Protein AF-A0A954P902-F1 (afdb_monomer_lite)

Sequence (66 aa):
ELMSVAVALPIERAIAESYARLILWLESDYGWNRWQAYDLLTQVGQLSVGFYTTGAVAAKVAKKYI

pLDDT: mean 96.92, std 2.26, range [85.69, 98.44]

Structure (mmCIF, N/CA/C/O backbone):
data_AF-A0A954P902-F1
#
_entry.id   AF-A0A954P902-F1
#
loop_
_atom_site.group_PDB
_atom_site.id
_atom_site.type_symbol
_atom_site.label_atom_id
_atom_site.label_alt_id
_atom_site.label_comp_id
_atom_site.label_asym_id
_atom_site.label_entity_id
_atom_site.label_seq_id
_atom_site.pdbx_PDB_ins_code
_atom_site.Cartn_x
_atom_site.Cartn_y
_atom_site.Cartn_z
_atom_site.occupancy
_atom_site.B_iso_or_equiv
_atom_site.auth_seq_id
_atom_site.auth_comp_id
_atom_site.auth_asym_id
_atom_site.auth_atom_id
_atom_site.pdbx_PDB_model_num
ATOM 1 N N . GLU A 1 1 ? -5.582 -9.056 2.303 1.00 85.69 1 GLU A N 1
ATOM 2 C CA . GLU A 1 1 ? -4.684 -7.922 2.613 1.00 85.69 1 GLU A CA 1
ATOM 3 C C . GLU A 1 1 ? -5.128 -6.718 1.799 1.00 85.69 1 GLU A C 1
ATOM 5 O O . GLU A 1 1 ? -5.828 -6.915 0.809 1.00 85.69 1 GLU A O 1
ATOM 10 N N . LEU A 1 2 ? -4.803 -5.509 2.245 1.00 95.88 2 LEU A N 1
ATOM 11 C CA . LEU A 1 2 ? -4.942 -4.283 1.463 1.00 95.88 2 LEU A CA 1
ATOM 12 C C . LEU A 1 2 ? -3.579 -4.002 0.823 1.00 95.88 2 LEU A C 1
ATOM 14 O O . LEU A 1 2 ? -2.565 -4.144 1.508 1.00 95.88 2 LEU A O 1
ATOM 18 N N . MET A 1 3 ? -3.534 -3.667 -0.467 1.00 97.56 3 MET A N 1
ATOM 19 C CA . MET A 1 3 ? -2.264 -3.409 -1.147 1.00 97.56 3 MET A CA 1
ATOM 20 C C . MET A 1 3 ? -2.346 -2.265 -2.148 1.00 97.56 3 MET A C 1
ATOM 22 O O . MET A 1 3 ? -3.306 -2.158 -2.903 1.00 97.56 3 MET A O 1
ATOM 26 N N . SER A 1 4 ? -1.295 -1.458 -2.178 1.00 98.06 4 SER A N 1
ATOM 27 C CA . SER A 1 4 ? -1.091 -0.380 -3.137 1.00 98.06 4 SER A CA 1
ATOM 28 C C . SER A 1 4 ? 0.139 -0.691 -3.977 1.00 98.06 4 SER A C 1
ATOM 30 O O . SER A 1 4 ? 1.181 -1.055 -3.433 1.00 98.06 4 SER A O 1
ATOM 32 N N . VAL A 1 5 ? 0.019 -0.551 -5.296 1.00 98.12 5 VAL A N 1
ATOM 33 C CA . VAL A 1 5 ? 1.096 -0.837 -6.250 1.00 98.12 5 VAL A CA 1
ATOM 34 C C . VAL A 1 5 ? 1.563 0.459 -6.900 1.00 98.12 5 VAL A C 1
ATOM 36 O O . VAL A 1 5 ? 0.752 1.298 -7.306 1.00 98.12 5 VAL A O 1
ATOM 39 N N . ALA A 1 6 ? 2.877 0.603 -7.027 1.00 98.31 6 ALA A N 1
ATOM 40 C CA . ALA A 1 6 ? 3.516 1.653 -7.802 1.00 98.31 6 ALA A CA 1
ATOM 41 C C . ALA A 1 6 ? 4.617 1.058 -8.684 1.00 98.31 6 ALA A C 1
ATOM 43 O O . ALA A 1 6 ? 5.225 0.037 -8.358 1.00 98.31 6 ALA A O 1
ATOM 44 N N . VAL A 1 7 ? 4.853 1.706 -9.820 1.00 97.88 7 VAL A N 1
ATOM 45 C CA . VAL A 1 7 ? 5.919 1.356 -10.758 1.00 97.88 7 VAL A CA 1
ATOM 46 C C . VAL A 1 7 ? 6.675 2.636 -11.051 1.00 97.88 7 VAL A C 1
ATOM 48 O O . VAL A 1 7 ? 6.117 3.564 -11.634 1.00 97.88 7 VAL A O 1
ATOM 51 N N . ALA A 1 8 ? 7.921 2.708 -10.603 1.00 97.62 8 ALA A N 1
ATOM 52 C CA . ALA A 1 8 ? 8.764 3.875 -10.804 1.00 97.62 8 ALA A CA 1
ATOM 53 C C . ALA A 1 8 ? 10.242 3.496 -10.719 1.00 97.62 8 ALA A C 1
ATOM 55 O O . ALA A 1 8 ? 10.616 2.551 -10.027 1.00 97.62 8 ALA A O 1
ATOM 56 N N . LEU A 1 9 ? 11.082 4.292 -11.376 1.00 95.44 9 LEU A N 1
ATOM 57 C CA . LEU A 1 9 ? 12.530 4.253 -11.214 1.00 95.44 9 LEU A CA 1
ATOM 58 C C . LEU A 1 9 ? 12.998 5.588 -10.604 1.00 95.44 9 LEU A C 1
ATOM 60 O O . LEU A 1 9 ? 12.483 6.640 -10.998 1.00 95.44 9 LEU A O 1
ATOM 64 N N . PRO A 1 10 ? 13.950 5.584 -9.656 1.00 95.88 10 PRO A N 1
ATOM 65 C CA . PRO A 1 10 ? 14.553 4.413 -9.011 1.00 95.88 10 PRO A CA 1
ATOM 66 C C . PRO A 1 10 ? 13.559 3.713 -8.055 1.00 95.88 10 PRO A C 1
ATOM 68 O O .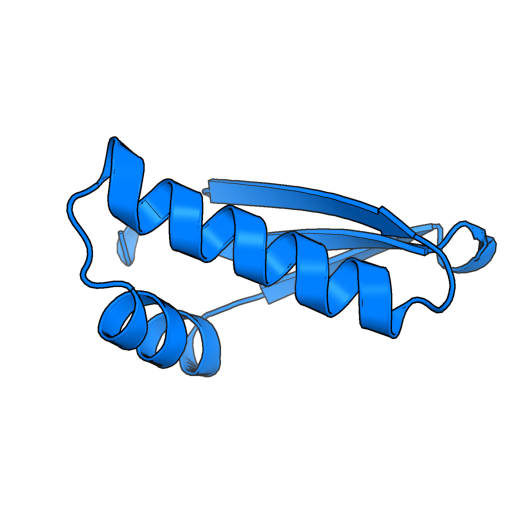 PRO A 1 10 ? 12.497 4.262 -7.754 1.00 95.88 10 PRO A O 1
ATOM 71 N N . ILE A 1 11 ? 13.8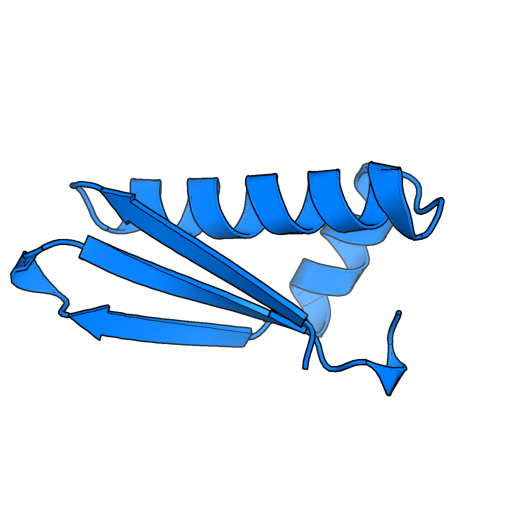54 2.487 -7.610 1.00 97.00 11 ILE A N 1
ATOM 72 C CA . ILE A 1 11 ? 12.880 1.642 -6.889 1.00 97.00 11 ILE A CA 1
ATOM 73 C C . ILE A 1 11 ? 12.420 2.256 -5.558 1.00 97.00 11 ILE A C 1
ATOM 75 O O . ILE A 1 11 ? 11.280 2.065 -5.143 1.00 97.00 11 ILE A O 1
ATOM 79 N N . GLU A 1 12 ? 13.261 3.068 -4.924 1.00 97.00 12 GLU A N 1
ATOM 80 C CA . GLU A 1 12 ? 12.957 3.834 -3.716 1.00 97.00 12 GLU A CA 1
ATOM 81 C C . GLU A 1 12 ? 11.764 4.769 -3.935 1.00 97.00 12 GLU A C 1
ATOM 83 O O . GLU A 1 12 ? 10.939 4.945 -3.039 1.00 97.00 12 GLU A O 1
ATOM 88 N N . ARG A 1 13 ? 11.614 5.310 -5.153 1.00 97.81 13 ARG A N 1
ATOM 89 C CA . ARG A 1 13 ? 10.446 6.112 -5.528 1.00 97.81 13 ARG A CA 1
ATOM 90 C C . ARG A 1 13 ? 9.181 5.262 -5.568 1.00 97.81 13 ARG A C 1
ATOM 92 O O . ARG A 1 13 ? 8.157 5.703 -5.059 1.00 97.81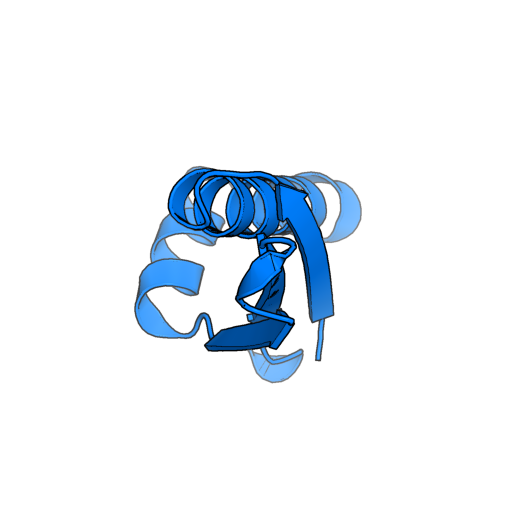 13 ARG A O 1
ATOM 99 N N . ALA A 1 14 ? 9.246 4.052 -6.124 1.00 98.12 14 ALA A N 1
ATOM 100 C CA . ALA A 1 14 ? 8.103 3.138 -6.155 1.00 98.12 14 ALA A CA 1
ATOM 101 C C . ALA A 1 14 ? 7.709 2.674 -4.743 1.00 98.12 14 ALA A C 1
ATOM 103 O O . ALA A 1 14 ? 6.525 2.576 -4.421 1.00 98.12 14 ALA A O 1
ATOM 104 N N . ILE A 1 15 ? 8.691 2.448 -3.867 1.00 98.00 15 ILE A N 1
ATOM 105 C CA . ILE A 1 15 ? 8.457 2.146 -2.450 1.00 98.00 15 ILE A CA 1
ATOM 106 C C . ILE A 1 15 ? 7.737 3.320 -1.775 1.00 98.00 15 ILE A C 1
ATOM 108 O O . ILE A 1 15 ? 6.665 3.130 -1.202 1.00 98.00 15 ILE A O 1
ATOM 112 N N . ALA A 1 16 ? 8.275 4.537 -1.888 1.00 98.12 16 ALA A N 1
ATOM 113 C CA . ALA A 1 16 ? 7.676 5.722 -1.278 1.00 98.12 16 ALA A CA 1
ATOM 114 C C . ALA A 1 16 ? 6.257 5.988 -1.805 1.00 98.12 16 ALA A C 1
ATOM 116 O O . ALA A 1 16 ? 5.338 6.249 -1.031 1.00 98.12 16 ALA A O 1
ATOM 117 N N . GLU A 1 17 ? 6.05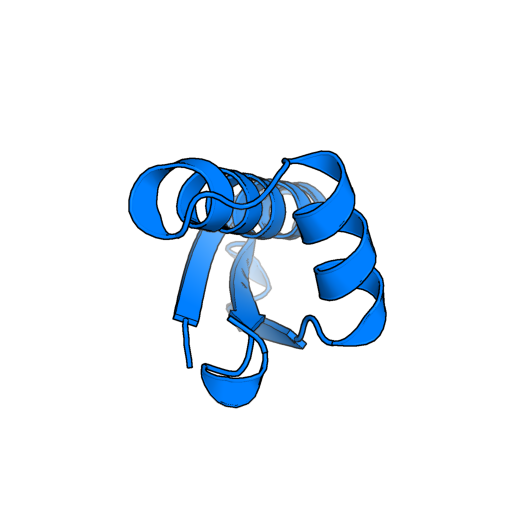5 5.872 -3.117 1.00 98.38 17 GLU A N 1
ATOM 118 C CA . GLU A 1 17 ? 4.763 6.104 -3.755 1.00 98.38 17 GLU A CA 1
ATOM 119 C C . GLU A 1 17 ? 3.723 5.042 -3.376 1.00 98.38 17 GLU A C 1
ATOM 121 O O . GLU A 1 17 ? 2.579 5.386 -3.077 1.00 98.38 17 GLU A O 1
ATOM 126 N N . SER A 1 18 ? 4.103 3.760 -3.340 1.00 98.31 18 SER A N 1
ATOM 127 C CA . SER A 1 18 ? 3.189 2.684 -2.938 1.00 98.31 18 SER A CA 1
ATOM 128 C C . SER A 1 18 ? 2.715 2.852 -1.490 1.00 98.31 18 SER A C 1
ATOM 130 O O . SER A 1 18 ? 1.509 2.753 -1.248 1.00 98.31 18 SER A O 1
ATOM 132 N N . TYR A 1 19 ? 3.610 3.202 -0.555 1.00 98.38 19 TYR A N 1
ATOM 133 C CA . TYR A 1 19 ? 3.243 3.519 0.831 1.00 98.38 19 TYR A CA 1
ATOM 134 C C . TYR A 1 19 ? 2.404 4.793 0.952 1.00 98.38 19 TYR A C 1
ATOM 136 O O . TYR A 1 19 ? 1.394 4.778 1.649 1.00 98.38 19 TYR A O 1
ATOM 144 N N . ALA A 1 20 ? 2.761 5.875 0.254 1.00 98.25 20 ALA A N 1
ATOM 145 C CA . ALA A 1 20 ? 1.990 7.119 0.285 1.00 98.25 20 ALA A CA 1
ATOM 146 C C . ALA A 1 20 ? 0.546 6.898 -0.187 1.00 98.25 20 ALA A C 1
ATOM 148 O O . ALA A 1 20 ? -0.400 7.312 0.478 1.00 98.25 20 ALA A O 1
ATOM 149 N N . ARG A 1 21 ? 0.369 6.172 -1.295 1.00 98.44 21 ARG A N 1
ATOM 150 C CA . ARG A 1 21 ? -0.951 5.775 -1.802 1.00 98.44 21 ARG A CA 1
ATOM 151 C C . ARG A 1 21 ? -1.716 4.910 -0.798 1.00 98.44 21 ARG A C 1
ATOM 153 O O . ARG A 1 21 ? -2.913 5.108 -0.636 1.00 98.44 21 ARG A O 1
ATOM 160 N N . LEU A 1 22 ? -1.043 3.987 -0.106 1.00 98.19 22 LEU A N 1
ATOM 161 C CA . LEU A 1 22 ? -1.681 3.147 0.912 1.00 98.19 22 LEU A CA 1
ATOM 162 C C . LEU A 1 22 ? -2.148 3.971 2.120 1.00 98.19 22 LEU A C 1
ATOM 164 O O . LEU A 1 22 ? -3.266 3.782 2.581 1.00 98.19 22 LEU A O 1
ATOM 168 N N . ILE A 1 23 ? -1.333 4.915 2.595 1.00 98.31 23 ILE A N 1
ATOM 169 C CA . ILE A 1 23 ? -1.689 5.831 3.691 1.00 98.31 23 ILE A CA 1
ATOM 170 C C . ILE A 1 23 ? -2.904 6.680 3.313 1.00 98.31 23 ILE A C 1
ATOM 172 O O . ILE A 1 23 ? -3.852 6.774 4.086 1.00 98.31 23 ILE A O 1
ATOM 176 N N . LEU A 1 24 ? -2.892 7.271 2.115 1.00 98.19 24 LEU A N 1
ATOM 177 C CA . LEU A 1 24 ? -4.010 8.079 1.624 1.00 98.19 24 LEU A CA 1
ATOM 178 C C . LEU A 1 24 ? -5.280 7.242 1.435 1.00 98.19 24 LEU A C 1
ATOM 180 O O . LEU A 1 24 ? -6.380 7.740 1.654 1.00 98.19 24 LEU A O 1
ATOM 184 N N . TRP A 1 25 ? -5.137 5.965 1.076 1.00 98.12 25 TRP A N 1
ATOM 185 C CA . TRP A 1 25 ? -6.269 5.050 0.996 1.00 98.12 25 TRP A CA 1
ATOM 186 C C . TRP A 1 25 ? -6.867 4.751 2.379 1.00 98.12 25 TRP A C 1
ATOM 188 O O . TRP A 1 25 ? -8.084 4.792 2.540 1.00 98.12 25 TRP A O 1
ATOM 198 N N . LEU A 1 26 ? -6.029 4.523 3.397 1.00 97.88 26 LEU A N 1
ATOM 199 C CA . LEU A 1 26 ? -6.486 4.355 4.782 1.00 97.88 26 LEU A CA 1
ATOM 200 C C . LEU A 1 26 ? -7.181 5.615 5.321 1.00 97.88 26 LEU A C 1
ATOM 202 O O . LEU A 1 26 ? -8.178 5.511 6.032 1.00 97.88 26 LEU A O 1
ATOM 206 N N . GLU A 1 27 ? -6.682 6.798 4.964 1.00 98.00 27 GLU A N 1
ATOM 207 C CA . GLU A 1 27 ? -7.303 8.078 5.323 1.00 98.00 27 GLU A CA 1
ATOM 208 C C . GLU A 1 27 ? -8.684 8.240 4.665 1.00 98.00 27 GLU A C 1
ATOM 210 O O . GLU A 1 27 ? -9.657 8.538 5.354 1.00 98.00 27 GLU A O 1
ATOM 215 N N . SER A 1 28 ? -8.779 7.992 3.354 1.00 97.81 28 SER A N 1
ATOM 216 C CA . SER A 1 28 ? -10.008 8.169 2.566 1.00 97.81 28 SER A CA 1
ATOM 217 C C . SER A 1 28 ? -11.114 7.179 2.938 1.00 97.81 28 SER A C 1
ATOM 219 O O . SER A 1 28 ? -12.248 7.584 3.188 1.00 97.81 28 SER A O 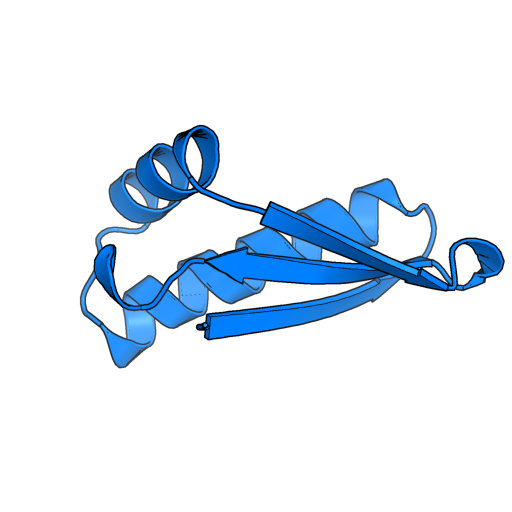1
ATOM 221 N N . ASP A 1 29 ? -10.796 5.884 2.982 1.00 97.62 29 ASP A N 1
ATOM 222 C CA . ASP A 1 29 ? -11.824 4.834 2.996 1.00 97.62 29 ASP A CA 1
ATOM 223 C C . ASP A 1 29 ? -12.046 4.243 4.393 1.00 97.62 29 ASP A C 1
ATOM 225 O O . ASP A 1 29 ? -13.084 3.636 4.654 1.00 97.62 29 ASP A O 1
ATOM 229 N N . TYR A 1 30 ? -11.078 4.422 5.298 1.00 96.19 30 TYR A N 1
ATOM 230 C CA . TYR A 1 30 ? -11.081 3.818 6.633 1.00 96.19 30 TYR A CA 1
ATOM 231 C C . TYR A 1 30 ? -10.987 4.851 7.768 1.00 96.19 30 TYR A C 1
ATOM 233 O O . TYR A 1 30 ? -10.949 4.471 8.936 1.00 96.19 30 TYR A O 1
ATOM 241 N N . GLY A 1 31 ? -10.969 6.151 7.453 1.00 96.25 31 GLY A N 1
ATOM 242 C CA . GLY A 1 31 ? -11.017 7.232 8.444 1.00 96.25 31 GLY A CA 1
ATOM 243 C C . GLY A 1 31 ? -9.769 7.352 9.323 1.00 96.25 31 GLY A C 1
ATOM 244 O O . GLY A 1 31 ? -9.823 7.970 10.387 1.00 96.25 31 GLY A O 1
ATOM 245 N N . TRP A 1 32 ? -8.645 6.763 8.907 1.00 97.62 32 TRP A N 1
ATOM 246 C CA . TRP A 1 32 ? -7.392 6.857 9.649 1.00 97.62 32 TRP A CA 1
ATOM 247 C C . TRP A 1 32 ? -6.824 8.276 9.605 1.00 97.62 32 TRP A C 1
ATOM 249 O O . TRP A 1 32 ? -6.809 8.930 8.563 1.00 97.62 32 TRP A O 1
ATOM 259 N N . ASN A 1 33 ? -6.241 8.735 10.715 1.00 97.94 33 ASN A N 1
ATOM 260 C CA . ASN A 1 33 ? -5.355 9.891 10.650 1.00 97.94 33 ASN A CA 1
ATOM 261 C C . ASN A 1 33 ? -4.090 9.521 9.861 1.00 97.94 33 ASN A C 1
ATOM 263 O O . ASN A 1 33 ? -3.456 8.502 10.142 1.00 97.94 33 ASN A O 1
ATOM 267 N N . ARG A 1 34 ? -3.673 10.388 8.932 1.00 96.88 34 ARG A N 1
ATOM 268 C CA . ARG A 1 34 ? -2.498 10.177 8.073 1.00 96.88 34 ARG A CA 1
ATOM 269 C C . ARG A 1 34 ? -1.234 9.760 8.834 1.00 96.88 34 ARG A C 1
ATOM 271 O O . ARG A 1 34 ? -0.531 8.851 8.401 1.00 96.88 34 ARG A O 1
ATOM 278 N N . TRP A 1 35 ? -0.945 10.404 9.963 1.00 97.19 35 TRP A N 1
ATOM 279 C CA . TRP A 1 35 ? 0.262 10.134 10.747 1.00 97.19 35 TRP A CA 1
ATOM 280 C C . TRP A 1 35 ? 0.150 8.851 11.570 1.00 97.19 35 TRP A C 1
ATOM 282 O O . TRP A 1 35 ? 1.138 8.140 11.716 1.00 97.19 35 TRP A O 1
ATOM 292 N N . GLN A 1 36 ? -1.053 8.508 12.040 1.00 97.69 36 GLN A N 1
ATOM 293 C CA . GLN A 1 36 ? -1.302 7.220 12.698 1.00 97.69 36 GLN A CA 1
ATOM 294 C C . GLN A 1 36 ? -1.184 6.056 11.708 1.00 97.69 36 GLN A C 1
ATOM 296 O O . GLN A 1 36 ? -0.603 5.027 12.040 1.00 97.69 36 GLN A O 1
ATOM 301 N N . ALA A 1 37 ? -1.676 6.228 10.477 1.00 97.75 37 ALA A N 1
ATOM 302 C CA . ALA A 1 37 ? -1.514 5.231 9.422 1.00 97.75 37 ALA A CA 1
ATOM 303 C C . ALA A 1 37 ? -0.031 5.056 9.043 1.00 97.75 37 ALA A C 1
ATOM 305 O O . ALA A 1 37 ? 0.430 3.932 8.861 1.00 97.75 37 ALA A O 1
ATOM 306 N N . TYR A 1 38 ? 0.730 6.154 8.971 1.00 97.81 38 TYR A N 1
ATOM 307 C CA . TYR A 1 38 ? 2.180 6.109 8.763 1.00 97.81 38 TYR A CA 1
ATOM 308 C C . TYR A 1 38 ? 2.902 5.333 9.879 1.00 97.81 38 TYR A C 1
ATOM 310 O O . TYR A 1 38 ? 3.723 4.459 9.592 1.00 97.81 38 TYR A O 1
ATOM 318 N N . ASP A 1 39 ? 2.576 5.615 11.142 1.00 97.81 39 ASP A N 1
ATOM 319 C CA . ASP A 1 39 ? 3.177 4.939 12.296 1.00 97.81 39 ASP A CA 1
ATOM 320 C C . ASP A 1 39 ? 2.842 3.437 12.311 1.00 97.81 39 ASP A C 1
ATOM 322 O O . ASP A 1 39 ? 3.737 2.595 12.396 1.00 97.81 39 ASP A O 1
ATOM 326 N N . LEU A 1 40 ? 1.573 3.079 12.079 1.00 96.88 40 LEU A N 1
ATOM 327 C CA . LEU A 1 40 ? 1.136 1.687 11.943 1.00 96.88 40 LEU A CA 1
ATOM 328 C C . LEU A 1 40 ? 1.915 0.956 10.842 1.00 96.88 40 LEU A C 1
ATOM 330 O O . LEU A 1 40 ? 2.473 -0.118 11.075 1.00 96.88 40 LEU A O 1
ATOM 334 N N . LEU A 1 41 ? 1.961 1.524 9.634 1.00 97.50 41 LEU A N 1
ATOM 335 C CA . LEU A 1 41 ? 2.613 0.895 8.484 1.00 97.50 41 LEU A CA 1
ATOM 336 C C . LEU A 1 41 ? 4.128 0.773 8.659 1.00 97.50 41 LEU A C 1
ATOM 338 O O . LEU A 1 41 ? 4.720 -0.135 8.084 1.00 97.50 41 LEU A O 1
ATOM 342 N N . THR A 1 42 ? 4.747 1.610 9.490 1.00 96.94 42 THR A N 1
ATOM 343 C CA . THR A 1 42 ? 6.160 1.456 9.863 1.00 96.94 42 THR A CA 1
ATOM 344 C C . THR A 1 42 ? 6.398 0.174 10.668 1.00 96.94 42 THR A C 1
ATOM 346 O O . THR A 1 42 ? 7.456 -0.438 10.547 1.00 96.94 42 THR A O 1
ATOM 349 N N . GLN A 1 43 ? 5.413 -0.267 11.458 1.00 97.44 43 GLN A N 1
ATOM 350 C CA . GLN A 1 43 ? 5.522 -1.463 12.300 1.00 97.44 43 GLN A CA 1
ATOM 351 C C . GLN A 1 43 ? 5.057 -2.743 11.595 1.00 97.44 43 GLN A C 1
ATOM 353 O O . GLN A 1 43 ? 5.674 -3.795 11.748 1.0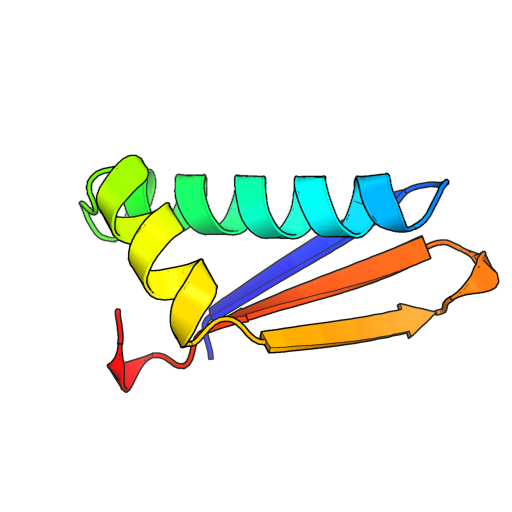0 97.44 43 GLN A O 1
ATOM 358 N N . VAL A 1 44 ? 3.946 -2.680 10.850 1.00 97.69 44 VAL A N 1
ATOM 359 C CA . VAL A 1 44 ? 3.284 -3.876 10.285 1.00 97.69 44 VAL A CA 1
ATOM 360 C C . VAL A 1 44 ? 3.206 -3.894 8.758 1.00 97.69 44 VAL A C 1
ATOM 362 O O . VAL A 1 44 ? 2.664 -4.844 8.186 1.00 97.69 44 VAL A O 1
ATOM 365 N N . GLY A 1 45 ? 3.713 -2.857 8.087 1.00 97.12 45 GLY A N 1
ATOM 366 C CA . GLY A 1 45 ? 3.744 -2.773 6.632 1.00 97.12 45 GLY A CA 1
ATOM 367 C C . GLY A 1 45 ? 4.653 -3.836 6.022 1.00 97.12 45 GLY A C 1
ATOM 368 O O . GLY A 1 45 ? 5.730 -4.142 6.533 1.00 97.12 45 GLY A O 1
ATOM 369 N N . GLN A 1 46 ? 4.214 -4.413 4.908 1.00 97.88 46 GLN A N 1
ATOM 370 C CA . GLN A 1 46 ? 4.995 -5.376 4.141 1.00 97.88 46 GLN A CA 1
ATOM 371 C C . GLN A 1 46 ? 5.233 -4.869 2.726 1.00 97.88 46 GLN A C 1
ATOM 373 O O . GLN A 1 46 ? 4.360 -4.259 2.109 1.00 97.88 46 GLN A O 1
ATOM 378 N N . LEU A 1 47 ? 6.410 -5.178 2.191 1.00 96.88 47 LEU A N 1
ATOM 379 C CA . LEU A 1 47 ? 6.786 -4.853 0.824 1.00 96.88 47 LEU A CA 1
ATOM 380 C C . LEU A 1 47 ? 6.847 -6.123 -0.022 1.00 96.88 47 LEU A C 1
ATOM 382 O O . LEU A 1 47 ? 7.370 -7.148 0.408 1.00 96.88 47 LEU A O 1
ATOM 386 N N . SER A 1 48 ? 6.361 -6.049 -1.255 1.00 97.75 48 SER A N 1
ATOM 387 C CA . SER A 1 48 ? 6.506 -7.110 -2.247 1.00 97.75 48 SER A CA 1
ATOM 388 C C . SER A 1 48 ? 7.041 -6.511 -3.537 1.00 97.75 48 SER A C 1
ATOM 390 O O . SER A 1 48 ? 6.416 -5.633 -4.128 1.00 97.75 48 SER A O 1
ATOM 392 N N . VAL A 1 49 ? 8.212 -6.976 -3.962 1.00 97.38 49 VAL A N 1
ATOM 393 C CA . VAL A 1 49 ? 8.825 -6.564 -5.227 1.00 97.38 49 VAL A CA 1
ATOM 394 C C . VAL A 1 49 ? 8.277 -7.462 -6.330 1.00 97.38 49 VAL A C 1
ATOM 396 O O . VAL A 1 49 ? 8.444 -8.677 -6.271 1.00 97.38 49 VAL A O 1
ATOM 399 N N . GLY A 1 50 ? 7.593 -6.869 -7.310 1.00 96.00 50 GLY A N 1
ATOM 400 C CA . GLY A 1 50 ? 7.061 -7.587 -8.467 1.00 96.00 50 GLY A CA 1
ATOM 401 C C . GLY A 1 50 ? 8.140 -7.812 -9.521 1.00 96.00 50 GLY A C 1
ATOM 402 O O . GLY A 1 50 ? 8.471 -8.946 -9.849 1.00 96.00 50 GLY A O 1
ATOM 403 N N . PHE A 1 51 ? 8.727 -6.725 -10.022 1.00 95.88 51 PHE A N 1
ATOM 404 C CA . PHE A 1 51 ? 9.852 -6.791 -10.951 1.00 95.88 51 PHE A CA 1
ATOM 405 C C . PHE A 1 51 ? 10.832 -5.658 -10.663 1.00 95.88 51 PHE A C 1
ATOM 407 O O . PHE A 1 51 ? 10.500 -4.479 -10.789 1.00 95.88 51 PHE A O 1
ATOM 414 N N . TYR A 1 52 ? 12.043 -6.029 -10.250 1.00 93.94 52 TYR A N 1
ATOM 415 C CA . TYR A 1 52 ? 13.050 -5.081 -9.776 1.00 93.94 52 TYR A CA 1
ATOM 416 C C . TYR A 1 52 ? 13.486 -4.102 -10.874 1.00 93.94 52 TYR A C 1
ATOM 418 O O . TYR A 1 52 ? 13.540 -2.899 -10.640 1.00 93.94 52 TYR A O 1
ATOM 426 N N . THR A 1 53 ? 13.722 -4.595 -12.093 1.00 95.50 53 THR A N 1
ATOM 427 C CA . THR A 1 53 ? 14.267 -3.791 -13.199 1.00 95.50 53 THR A CA 1
ATOM 428 C C . THR A 1 53 ? 13.319 -2.692 -13.680 1.00 95.50 53 THR A C 1
ATOM 430 O O . THR A 1 53 ? 13.785 -1.646 -14.117 1.00 95.50 53 THR A O 1
ATOM 433 N N . THR A 1 54 ? 12.000 -2.893 -13.593 1.00 94.00 54 THR A N 1
ATOM 434 C CA . THR A 1 54 ? 11.014 -1.837 -13.897 1.00 94.00 54 THR A CA 1
ATOM 435 C C . THR A 1 54 ? 10.576 -1.061 -12.656 1.00 94.00 54 THR A C 1
ATOM 437 O O . THR A 1 54 ? 9.800 -0.115 -12.777 1.00 94.00 54 THR A O 1
ATOM 440 N N . GLY A 1 55 ? 11.057 -1.448 -11.470 1.00 96.06 55 GLY A N 1
ATOM 441 C CA . GLY A 1 55 ? 10.696 -0.830 -10.199 1.00 96.06 55 GLY A CA 1
ATOM 442 C C . GLY A 1 55 ? 9.238 -1.056 -9.799 1.00 96.06 55 GLY A C 1
ATOM 443 O O . GLY A 1 55 ? 8.621 -0.176 -9.207 1.00 96.06 55 GLY A O 1
ATOM 444 N N . ALA A 1 56 ? 8.658 -2.212 -10.134 1.00 98.00 56 ALA A N 1
ATOM 445 C CA . ALA A 1 56 ? 7.297 -2.559 -9.731 1.00 98.00 56 ALA A CA 1
ATOM 446 C C . ALA A 1 56 ? 7.269 -3.071 -8.283 1.00 98.00 56 ALA A C 1
ATOM 448 O O . ALA A 1 56 ? 7.842 -4.122 -7.976 1.00 98.00 56 ALA A O 1
ATOM 449 N N . VAL A 1 57 ? 6.580 -2.345 -7.401 1.00 98.19 57 VAL A N 1
ATOM 450 C CA . VAL A 1 57 ? 6.550 -2.594 -5.954 1.00 98.19 57 VAL A CA 1
ATOM 451 C C . VAL A 1 57 ? 5.131 -2.462 -5.406 1.00 98.19 57 VAL A C 1
ATOM 453 O O . VAL A 1 57 ? 4.382 -1.566 -5.792 1.00 98.19 57 VAL A O 1
ATOM 456 N N . ALA A 1 58 ? 4.774 -3.346 -4.475 1.00 98.25 58 ALA A N 1
ATOM 457 C CA . ALA A 1 58 ? 3.527 -3.295 -3.727 1.00 98.25 58 ALA A CA 1
ATOM 458 C C . ALA A 1 58 ? 3.785 -3.107 -2.224 1.00 98.25 58 ALA A C 1
ATOM 460 O O . ALA A 1 58 ? 4.486 -3.920 -1.615 1.00 98.25 58 ALA A O 1
ATOM 461 N N . ALA A 1 59 ? 3.167 -2.088 -1.626 1.00 98.31 59 ALA A N 1
ATOM 462 C CA . ALA A 1 59 ? 3.047 -1.924 -0.179 1.00 98.31 59 ALA A CA 1
ATOM 463 C C . ALA A 1 59 ? 1.754 -2.597 0.297 1.00 98.31 59 ALA A C 1
ATOM 465 O O . ALA A 1 59 ? 0.704 -2.434 -0.331 1.00 98.31 59 ALA A O 1
ATOM 466 N N . LYS A 1 60 ? 1.822 -3.370 1.382 1.00 98.12 60 LYS A N 1
ATOM 467 C CA . LYS A 1 60 ? 0.728 -4.217 1.871 1.00 98.12 60 LYS A CA 1
ATOM 468 C C . LYS A 1 60 ? 0.520 -4.052 3.370 1.00 98.12 60 LYS A C 1
ATOM 470 O O . LYS A 1 60 ? 1.470 -3.851 4.121 1.00 98.12 60 LYS A O 1
ATOM 475 N N . VAL A 1 61 ? -0.722 -4.239 3.802 1.00 97.94 61 VAL A N 1
ATOM 476 C CA . VAL A 1 61 ? -1.091 -4.369 5.214 1.00 97.94 61 VAL A CA 1
ATOM 477 C C . VAL A 1 61 ? -2.182 -5.429 5.380 1.00 97.94 61 VAL A C 1
ATOM 479 O O . VAL A 1 61 ? -3.090 -5.579 4.550 1.00 97.94 61 VAL A O 1
ATOM 482 N N . ALA A 1 62 ? -2.091 -6.221 6.447 1.00 97.44 62 ALA A N 1
ATOM 483 C CA . ALA A 1 62 ? -3.107 -7.220 6.747 1.00 97.44 62 ALA A CA 1
ATOM 484 C C . ALA A 1 62 ? -4.400 -6.542 7.225 1.00 97.44 62 ALA A C 1
ATOM 486 O O . ALA A 1 62 ? -4.365 -5.675 8.091 1.00 97.44 62 ALA A O 1
ATOM 487 N N . LYS A 1 63 ? -5.557 -6.999 6.722 1.00 94.38 63 LYS A N 1
ATOM 488 C CA . LYS A 1 63 ? -6.874 -6.413 7.051 1.00 94.38 63 LYS A CA 1
ATOM 489 C C . LYS A 1 63 ? -7.222 -6.446 8.546 1.00 94.38 63 LYS A C 1
ATOM 491 O O . LYS A 1 63 ? -8.095 -5.714 8.960 1.00 94.38 63 LYS A O 1
ATOM 496 N N . LYS A 1 64 ? -6.557 -7.286 9.345 1.00 96.06 64 LYS A N 1
ATOM 497 C CA . LYS A 1 64 ? -6.741 -7.347 10.806 1.00 96.06 64 LYS A CA 1
ATOM 498 C C . LYS A 1 64 ? -6.220 -6.108 11.557 1.00 96.06 64 LYS A C 1
ATOM 500 O O . LYS A 1 64 ? -6.492 -5.987 12.742 1.00 96.06 64 LYS A O 1
ATOM 505 N N . TYR A 1 65 ? -5.412 -5.270 10.902 1.00 93.06 65 TYR A N 1
ATOM 506 C CA . TYR A 1 65 ? -4.843 -4.041 11.470 1.00 93.06 65 TYR A CA 1
ATOM 507 C C . TYR A 1 65 ? -5.554 -2.769 10.995 1.00 93.06 65 TYR A C 1
ATOM 509 O O . TYR A 1 65 ? -5.184 -1.686 11.434 1.00 93.06 65 TYR A O 1
ATOM 517 N N . ILE A 1 66 ? -6.501 -2.906 10.065 1.00 86.31 66 ILE A N 1
ATOM 518 C CA . ILE A 1 66 ? -7.257 -1.808 9.456 1.00 86.31 66 ILE A CA 1
ATOM 519 C C . ILE A 1 66 ? -8.644 -1.794 10.080 1.00 86.31 66 ILE A C 1
ATOM 521 O O . ILE A 1 66 ? -9.092 -0.686 10.433 1.00 86.31 66 ILE A O 1
#

Foldseek 3Di:
DDKFKAWDPPLVVRVVVRLQVVLVCCCPPVVDDSVNSVVLCVPAWDKDQPDNVRSIIMIDGDPVSD

Radius of gyration: 11.42 Å; chains: 1; bounding box: 26×18×27 Å

Secondary structure (DSSP, 8-state):
-EEEEEE-SSHHHHHHHHHHHHHHHHHHHH---HHHHHHHHHHH-EEEEEETTTTEEEEEE-GGG-